Protein AF-A0A1I0Y3T6-F1 (afdb_monomer_lite)

Structure (mmCIF, N/CA/C/O backbone):
data_AF-A0A1I0Y3T6-F1
#
_entry.id   AF-A0A1I0Y3T6-F1
#
loop_
_atom_site.group_PDB
_atom_site.id
_atom_site.type_symbol
_atom_site.label_atom_id
_atom_site.label_alt_id
_atom_site.label_comp_id
_atom_site.label_asym_id
_atom_site.label_entity_id
_atom_site.label_seq_id
_atom_site.pdbx_PDB_ins_code
_atom_site.Cartn_x
_atom_site.Cartn_y
_atom_site.Cartn_z
_atom_site.occupancy
_atom_site.B_iso_or_equiv
_atom_site.auth_seq_id
_atom_site.auth_comp_id
_atom_site.auth_asym_id
_atom_site.auth_atom_id
_atom_site.pdbx_PDB_model_num
ATOM 1 N N . MET A 1 1 ? 13.231 -21.071 -11.792 1.00 42.59 1 MET A N 1
ATOM 2 C CA . MET A 1 1 ? 13.487 -20.580 -10.415 1.00 42.59 1 MET A CA 1
ATOM 3 C C . MET A 1 1 ? 13.542 -19.046 -10.389 1.00 42.59 1 MET A C 1
ATOM 5 O O . MET A 1 1 ? 14.465 -18.462 -9.847 1.00 42.59 1 MET A O 1
ATOM 9 N N . THR A 1 2 ? 12.560 -18.378 -10.997 1.00 44.44 2 THR A N 1
ATOM 10 C CA . THR A 1 2 ? 12.489 -16.902 -11.101 1.00 44.44 2 THR A CA 1
ATOM 11 C C . THR A 1 2 ? 11.145 -16.366 -10.605 1.00 44.44 2 THR A C 1
ATOM 13 O O . THR A 1 2 ? 11.083 -15.255 -10.089 1.00 44.44 2 THR A O 1
ATOM 16 N N . THR A 1 3 ? 10.092 -17.187 -10.646 1.00 49.50 3 THR A N 1
ATOM 17 C CA . THR A 1 3 ? 8.728 -16.819 -10.246 1.00 49.50 3 THR A CA 1
ATOM 18 C C . THR A 1 3 ? 8.621 -16.475 -8.754 1.00 49.50 3 THR A C 1
ATOM 20 O O . THR A 1 3 ? 8.152 -15.393 -8.424 1.00 49.50 3 THR A O 1
ATOM 23 N N . TYR A 1 4 ? 9.173 -17.297 -7.852 1.00 50.91 4 TYR A N 1
ATOM 24 C CA . TYR A 1 4 ? 9.087 -17.076 -6.394 1.00 50.91 4 TYR A CA 1
ATOM 25 C C . TYR A 1 4 ? 9.707 -15.754 -5.909 1.00 50.91 4 TYR A C 1
ATOM 27 O O . TYR A 1 4 ? 9.179 -15.115 -5.001 1.00 50.91 4 TYR A O 1
ATOM 35 N N . LEU A 1 5 ? 10.816 -15.318 -6.518 1.00 52.03 5 LEU A N 1
ATOM 36 C CA . LEU A 1 5 ? 11.474 -14.065 -6.134 1.00 52.03 5 LEU A CA 1
ATOM 37 C C . LEU A 1 5 ? 10.664 -12.838 -6.588 1.00 52.03 5 LEU A C 1
ATOM 39 O O . LEU A 1 5 ? 10.707 -11.798 -5.934 1.00 52.03 5 LEU A O 1
ATOM 43 N N . SER A 1 6 ? 9.930 -12.961 -7.701 1.00 58.94 6 SER A N 1
ATOM 44 C CA . SER A 1 6 ? 9.029 -11.915 -8.196 1.00 58.94 6 SER A CA 1
ATOM 45 C C . SER A 1 6 ? 7.794 -11.773 -7.299 1.00 58.94 6 SER A C 1
ATOM 47 O O . SER A 1 6 ? 7.433 -10.656 -6.933 1.00 58.94 6 SER A O 1
ATOM 49 N N . THR A 1 7 ? 7.231 -12.896 -6.839 1.00 63.62 7 THR A N 1
ATOM 50 C CA . THR A 1 7 ? 6.055 -12.938 -5.960 1.00 63.62 7 THR A CA 1
ATOM 51 C C . THR A 1 7 ? 6.346 -12.296 -4.605 1.00 63.62 7 THR A C 1
ATOM 53 O O . THR A 1 7 ? 5.651 -11.368 -4.204 1.00 63.62 7 THR A O 1
ATOM 56 N N . PHE A 1 8 ? 7.450 -12.673 -3.950 1.00 74.50 8 PHE A N 1
ATOM 57 C CA . PHE A 1 8 ? 7.806 -12.132 -2.630 1.00 74.50 8 PHE A CA 1
ATOM 58 C C . PHE A 1 8 ? 7.989 -10.608 -2.628 1.00 74.50 8 PHE A C 1
ATOM 60 O O . PHE A 1 8 ? 7.660 -9.898 -1.674 1.00 74.50 8 PHE A O 1
ATOM 67 N N . LYS A 1 9 ? 8.551 -10.071 -3.710 1.00 72.12 9 LYS A N 1
ATOM 68 C CA . LYS A 1 9 ? 8.749 -8.631 -3.815 1.00 72.12 9 LYS A CA 1
ATOM 69 C C . LYS A 1 9 ? 7.431 -7.891 -4.083 1.00 72.12 9 LYS A C 1
ATOM 71 O O . LYS A 1 9 ? 7.276 -6.791 -3.563 1.00 72.12 9 LYS A O 1
ATOM 76 N N . VAL A 1 10 ? 6.498 -8.477 -4.839 1.00 79.25 10 VAL A N 1
ATOM 77 C CA . VAL A 1 10 ? 5.145 -7.924 -5.038 1.00 79.25 10 VAL A CA 1
ATOM 78 C C . VAL A 1 10 ? 4.378 -7.903 -3.716 1.00 79.25 10 VAL A C 1
ATOM 80 O O . VAL A 1 10 ? 3.885 -6.852 -3.314 1.00 79.25 10 VAL A O 1
ATOM 83 N N . GLU A 1 11 ? 4.406 -8.992 -2.946 1.00 81.94 11 GLU A N 1
ATOM 84 C CA . GLU A 1 11 ? 3.815 -9.049 -1.597 1.00 81.94 11 GLU A CA 1
ATOM 85 C C . GLU A 1 11 ? 4.351 -7.939 -0.675 1.00 81.94 11 GLU A C 1
ATOM 87 O O . GLU A 1 11 ? 3.607 -7.319 0.093 1.00 81.94 11 GLU A O 1
ATOM 92 N N . LYS A 1 12 ? 5.649 -7.622 -0.781 1.00 84.81 12 LYS A N 1
ATOM 93 C CA . LYS A 1 12 ? 6.272 -6.523 -0.031 1.00 84.81 12 LYS A CA 1
ATOM 94 C C . LYS A 1 12 ? 5.749 -5.146 -0.457 1.00 84.81 12 LYS A C 1
ATOM 96 O O . LYS A 1 12 ? 5.660 -4.260 0.397 1.00 84.81 12 LYS A O 1
ATOM 101 N N . VAL A 1 13 ? 5.415 -4.946 -1.733 1.00 86.06 13 VAL A N 1
ATOM 102 C CA . VAL A 1 13 ? 4.781 -3.711 -2.228 1.00 86.06 13 VAL A CA 1
ATOM 103 C C . VAL A 1 13 ? 3.373 -3.585 -1.650 1.00 86.06 13 VAL A C 1
ATOM 105 O O . VAL A 1 13 ? 3.085 -2.570 -1.016 1.00 86.06 13 VAL A O 1
ATOM 108 N N . TYR A 1 14 ? 2.553 -4.636 -1.744 1.00 86.75 14 TYR A N 1
ATOM 109 C CA . TYR A 1 14 ? 1.190 -4.658 -1.200 1.00 86.75 14 TYR A CA 1
ATOM 110 C C . TYR A 1 14 ? 1.144 -4.376 0.298 1.00 86.75 14 TYR A C 1
ATOM 112 O O . TYR A 1 14 ? 0.386 -3.518 0.749 1.00 86.75 14 TYR A O 1
ATOM 120 N N . LYS A 1 15 ? 2.014 -5.027 1.079 1.00 88.88 15 LYS A N 1
ATOM 121 C CA . LYS A 1 15 ? 2.100 -4.786 2.523 1.00 88.88 15 LYS A CA 1
ATOM 122 C C . LYS A 1 15 ? 2.423 -3.325 2.839 1.00 88.88 15 LYS A C 1
ATOM 124 O O . LYS A 1 15 ? 1.825 -2.744 3.739 1.00 88.88 15 LYS A O 1
ATOM 129 N N . ARG A 1 16 ? 3.375 -2.720 2.120 1.00 90.19 16 ARG A N 1
ATOM 130 C CA . ARG A 1 16 ? 3.758 -1.315 2.341 1.00 90.19 16 ARG A CA 1
ATOM 131 C C . ARG A 1 16 ? 2.639 -0.367 1.939 1.00 90.19 16 ARG A C 1
ATOM 133 O O . ARG A 1 16 ? 2.371 0.571 2.680 1.00 90.19 16 ARG A O 1
ATOM 140 N N . LEU A 1 17 ? 1.997 -0.618 0.803 1.00 89.50 17 LEU A N 1
ATOM 141 C CA . LEU A 1 17 ? 0.884 0.186 0.321 1.00 89.50 17 LEU A CA 1
ATOM 142 C C . LEU A 1 17 ? -0.287 0.155 1.310 1.00 89.50 17 LEU A C 1
ATOM 144 O O . LEU A 1 17 ? -0.754 1.212 1.722 1.00 89.50 17 LEU A O 1
ATOM 148 N N . MET A 1 18 ? -0.680 -1.034 1.775 1.00 92.44 18 MET A N 1
ATOM 149 C CA . MET A 1 18 ? -1.716 -1.211 2.797 1.00 92.44 18 MET A CA 1
ATOM 150 C C . MET A 1 18 ? -1.385 -0.453 4.082 1.00 92.44 18 MET A C 1
ATOM 152 O O . MET A 1 18 ? -2.192 0.340 4.545 1.00 92.44 18 MET A O 1
ATOM 156 N N . LEU A 1 19 ? -0.177 -0.619 4.629 1.00 91.19 19 LEU A N 1
ATOM 157 C CA . LEU A 1 19 ? 0.217 0.071 5.863 1.00 91.19 19 LEU A CA 1
ATOM 158 C C . LEU A 1 19 ? 0.206 1.602 5.739 1.00 91.19 19 LEU A C 1
ATOM 160 O O . LEU A 1 19 ? 0.014 2.281 6.739 1.00 91.19 19 LEU A O 1
ATOM 164 N N . ASN A 1 20 ? 0.429 2.146 4.539 1.00 91.00 20 ASN A N 1
ATOM 165 C CA . ASN A 1 20 ? 0.421 3.594 4.306 1.00 91.00 20 ASN A CA 1
ATOM 166 C C . ASN A 1 20 ? -0.967 4.150 3.974 1.00 91.00 20 ASN A C 1
ATOM 168 O O . ASN A 1 20 ? -1.156 5.360 4.025 1.00 91.00 20 ASN A O 1
ATOM 172 N N . THR A 1 21 ? -1.914 3.292 3.603 1.00 90.69 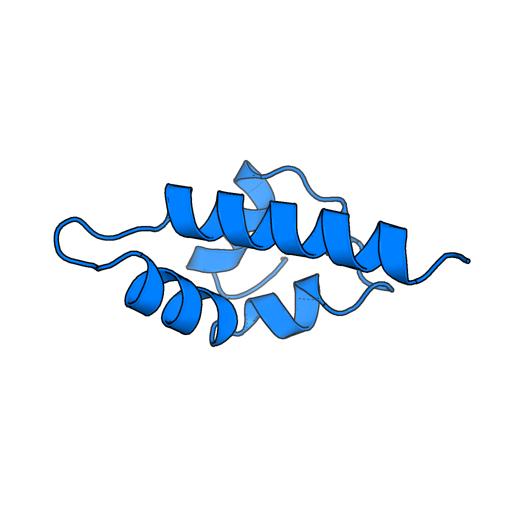21 THR A N 1
ATOM 173 C CA . THR A 1 21 ? -3.267 3.692 3.192 1.00 90.69 21 THR A CA 1
ATOM 174 C C . THR A 1 21 ? -4.333 3.256 4.193 1.00 90.69 21 THR A C 1
ATOM 176 O O . THR A 1 21 ? -5.505 3.543 3.961 1.00 90.69 21 THR A O 1
ATOM 179 N N . LEU A 1 22 ? -3.933 2.584 5.281 1.00 93.19 22 LEU A N 1
ATOM 180 C CA . LEU A 1 22 ? -4.808 2.076 6.334 1.00 93.19 22 LEU A CA 1
ATOM 181 C C . LEU A 1 22 ? -5.603 3.217 6.972 1.00 93.19 22 LEU A C 1
ATOM 183 O O . LEU A 1 22 ? -5.035 4.231 7.383 1.00 93.19 22 LEU A O 1
ATOM 187 N N . GLU A 1 23 ? -6.914 3.039 7.067 1.00 90.69 23 GLU A N 1
ATOM 188 C CA . GLU A 1 23 ? -7.790 4.035 7.678 1.00 90.69 23 GLU A CA 1
ATOM 189 C C . GLU A 1 23 ? -7.872 3.864 9.211 1.00 90.69 23 GLU A C 1
ATOM 191 O O . GLU A 1 23 ? -7.683 2.757 9.719 1.00 90.69 23 GLU A O 1
ATOM 196 N N . PRO A 1 24 ? -8.184 4.926 9.987 1.00 87.75 24 PRO A N 1
ATOM 197 C CA . PRO A 1 24 ? -8.152 4.890 11.457 1.00 87.75 24 PRO A CA 1
ATOM 198 C C . PRO A 1 24 ? -9.047 3.834 12.129 1.00 87.75 24 PRO A C 1
ATOM 200 O O . PRO A 1 24 ? -8.806 3.492 13.281 1.00 87.75 24 PRO A O 1
ATOM 203 N N . ASN A 1 25 ? -10.065 3.330 11.424 1.00 90.19 25 ASN A N 1
ATOM 204 C CA . ASN A 1 25 ? -11.013 2.318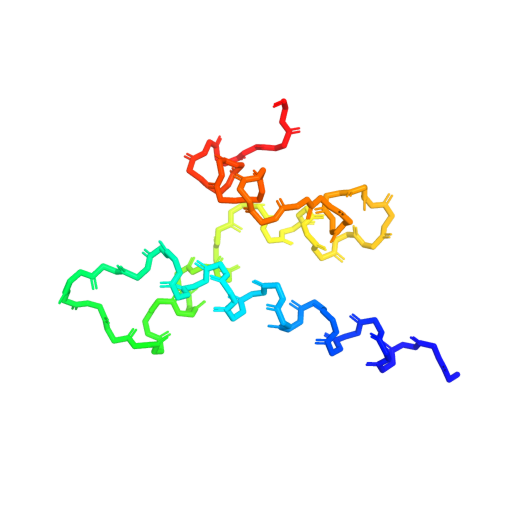 11.907 1.00 90.19 25 ASN A CA 1
ATOM 205 C C . ASN A 1 25 ? -11.034 1.068 11.011 1.00 90.19 25 ASN A C 1
ATOM 207 O O . ASN A 1 25 ? -12.025 0.341 10.982 1.00 90.19 25 ASN A O 1
ATOM 211 N N . GLU A 1 26 ? -9.977 0.847 10.230 1.00 92.06 26 GLU A N 1
ATOM 212 C CA . GLU A 1 26 ? -9.884 -0.272 9.300 1.00 92.06 26 GLU A CA 1
ATOM 213 C C . GLU A 1 26 ? -8.970 -1.365 9.860 1.00 92.06 26 GLU A C 1
ATOM 215 O O . GLU A 1 26 ? -7.802 -1.132 10.177 1.00 92.06 26 GLU A O 1
ATOM 220 N N . ASP A 1 27 ? -9.493 -2.590 9.954 1.00 92.44 27 ASP A N 1
ATOM 221 C CA . ASP A 1 27 ? -8.670 -3.748 10.298 1.00 92.44 27 ASP A CA 1
ATOM 222 C C . ASP A 1 27 ? -7.680 -4.065 9.178 1.00 92.44 27 ASP A C 1
ATOM 224 O O . ASP A 1 27 ? -7.987 -3.934 7.994 1.00 92.44 27 ASP A O 1
ATOM 228 N N . TYR A 1 28 ? -6.525 -4.627 9.533 1.00 88.81 28 TYR A N 1
ATOM 229 C CA . TYR A 1 28 ? -5.506 -5.020 8.555 1.00 88.81 28 TYR A CA 1
ATOM 230 C C . TYR A 1 28 ? -6.038 -5.927 7.435 1.00 88.81 28 TYR A C 1
ATOM 232 O O . TYR A 1 28 ? -5.637 -5.777 6.284 1.00 88.81 28 TYR A O 1
ATOM 240 N N . ILE A 1 29 ? -6.945 -6.858 7.750 1.00 89.25 29 ILE A N 1
ATOM 241 C CA . ILE A 1 29 ? -7.548 -7.745 6.744 1.00 89.25 29 ILE A CA 1
ATOM 242 C C . ILE A 1 29 ? -8.456 -6.953 5.797 1.00 89.25 29 ILE A C 1
ATOM 244 O O . ILE A 1 29 ? -8.383 -7.143 4.584 1.00 89.25 29 ILE A O 1
ATOM 248 N N . HIS A 1 30 ? -9.259 -6.030 6.332 1.00 90.81 30 HIS A N 1
ATOM 249 C CA . HIS A 1 30 ? -10.115 -5.154 5.534 1.00 90.81 30 HIS A CA 1
ATOM 250 C C . HIS A 1 30 ? -9.285 -4.234 4.628 1.00 90.81 30 HIS A C 1
ATOM 252 O O . HIS A 1 30 ? -9.548 -4.174 3.426 1.00 90.81 30 HIS A O 1
ATOM 258 N N . GLY A 1 31 ? -8.214 -3.635 5.157 1.00 90.69 31 GLY A N 1
ATOM 259 C CA . GLY A 1 31 ? -7.277 -2.823 4.380 1.00 90.69 31 GLY A CA 1
ATOM 260 C C . GLY A 1 31 ? -6.593 -3.606 3.268 1.00 90.69 31 GLY A C 1
ATOM 261 O O . GLY A 1 31 ? -6.491 -3.123 2.141 1.00 90.69 31 GLY A O 1
ATOM 262 N N . LEU A 1 32 ? -6.177 -4.846 3.539 1.00 89.44 32 LEU A N 1
ATOM 263 C CA . LEU A 1 32 ? -5.573 -5.704 2.523 1.00 89.44 32 LEU A CA 1
ATOM 264 C C . LEU A 1 32 ? -6.556 -6.002 1.387 1.00 89.44 32 LEU A C 1
ATOM 266 O O . LEU A 1 32 ? -6.201 -5.844 0.221 1.00 89.44 32 LEU A O 1
ATOM 270 N N . ILE A 1 33 ? -7.790 -6.393 1.722 1.00 90.00 33 ILE A N 1
ATOM 271 C CA . ILE A 1 33 ? -8.845 -6.674 0.742 1.00 90.00 33 ILE A CA 1
ATOM 272 C C . ILE A 1 33 ? -9.148 -5.422 -0.087 1.00 90.00 33 ILE A C 1
ATOM 274 O O . ILE A 1 33 ? -9.226 -5.511 -1.313 1.00 90.00 33 ILE A O 1
ATOM 278 N N . ARG A 1 34 ? -9.283 -4.249 0.541 1.00 91.50 34 ARG A N 1
ATOM 279 C CA . ARG A 1 34 ? -9.533 -2.984 -0.162 1.00 91.50 34 ARG A CA 1
ATOM 280 C C . ARG A 1 34 ? -8.404 -2.639 -1.124 1.00 91.50 34 ARG A C 1
ATOM 282 O O . ARG A 1 34 ? -8.674 -2.289 -2.271 1.00 91.50 34 ARG A O 1
ATOM 289 N N . VAL A 1 35 ? -7.152 -2.742 -0.675 1.00 89.88 35 VAL A N 1
ATOM 290 C CA 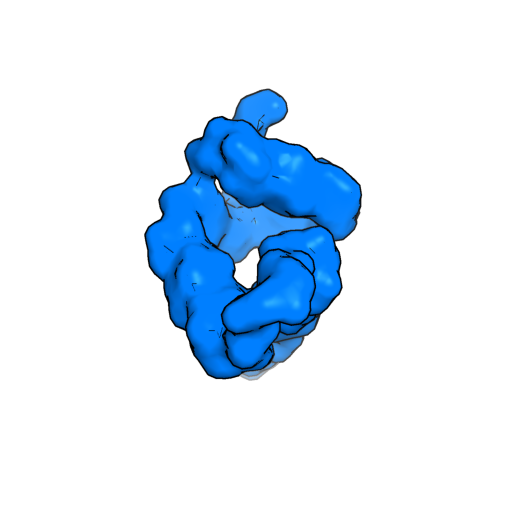. VAL A 1 35 ? -5.991 -2.466 -1.525 1.00 89.88 35 VAL A CA 1
ATOM 291 C C . VAL A 1 35 ? -5.943 -3.441 -2.691 1.00 89.88 35 VAL A C 1
ATOM 293 O O . VAL A 1 35 ? -5.880 -2.969 -3.815 1.00 89.88 35 VAL A O 1
ATOM 296 N N . TYR A 1 36 ? -6.071 -4.753 -2.469 1.00 86.81 36 TYR A N 1
ATOM 297 C CA . TYR A 1 36 ? -6.082 -5.746 -3.554 1.00 86.81 36 TYR A CA 1
ATOM 298 C C . TYR A 1 36 ? -7.186 -5.505 -4.589 1.00 86.81 36 TYR A C 1
ATOM 300 O O . TYR A 1 36 ? -6.960 -5.711 -5.776 1.00 86.81 36 TYR A O 1
ATOM 308 N N . ASN A 1 37 ? -8.357 -5.025 -4.165 1.00 88.50 37 ASN A N 1
ATOM 309 C CA . ASN A 1 37 ? -9.462 -4.715 -5.074 1.00 88.50 37 ASN A CA 1
ATOM 310 C C . ASN A 1 37 ? -9.333 -3.350 -5.781 1.00 88.50 37 ASN A C 1
ATOM 312 O O . ASN A 1 37 ? -10.208 -2.980 -6.567 1.00 88.50 37 ASN A O 1
ATOM 316 N N . ALA A 1 38 ? -8.271 -2.579 -5.534 1.00 87.81 38 ALA A N 1
ATOM 317 C CA . ALA A 1 38 ? -8.045 -1.323 -6.239 1.00 87.81 38 ALA A CA 1
ATOM 318 C C . ALA A 1 38 ? -7.615 -1.558 -7.695 1.00 87.81 38 ALA A C 1
ATOM 320 O O . ALA A 1 38 ? -6.846 -2.464 -8.010 1.00 87.81 38 ALA A O 1
ATOM 321 N N . LYS A 1 39 ? -8.038 -0.662 -8.598 1.00 84.75 39 LYS A N 1
ATOM 322 C CA . LYS A 1 39 ? -7.701 -0.733 -10.034 1.00 84.75 39 LYS A CA 1
ATOM 323 C C . LYS A 1 39 ? -6.200 -0.786 -10.316 1.00 84.75 39 LYS A C 1
ATOM 325 O O . LYS A 1 39 ? -5.798 -1.337 -11.336 1.00 84.75 39 LYS A O 1
ATOM 330 N N . ILE A 1 40 ? -5.381 -0.215 -9.433 1.00 84.50 40 ILE A N 1
ATOM 331 C CA . ILE A 1 40 ? -3.933 -0.156 -9.635 1.00 84.50 40 ILE A CA 1
ATOM 332 C C . ILE A 1 40 ? -3.251 -1.516 -9.480 1.00 84.50 40 ILE A C 1
ATOM 334 O O . ILE A 1 40 ? -2.142 -1.683 -9.974 1.00 84.50 40 ILE A O 1
ATOM 338 N N . CYS A 1 41 ? -3.895 -2.478 -8.816 1.00 81.81 41 CYS A N 1
ATOM 339 C CA . CYS A 1 41 ? -3.344 -3.811 -8.574 1.00 81.81 41 CYS A CA 1
ATOM 340 C C . CYS A 1 41 ? -3.139 -4.564 -9.877 1.00 81.81 41 CYS A C 1
ATOM 342 O O . CYS A 1 41 ? -2.080 -5.133 -10.085 1.00 81.81 41 CYS A O 1
ATOM 344 N N . ASN A 1 42 ? -4.067 -4.415 -10.824 1.00 80.25 42 ASN A N 1
ATOM 345 C CA . ASN A 1 42 ? -3.909 -4.947 -12.178 1.00 80.25 42 ASN A CA 1
ATOM 346 C C . ASN A 1 42 ? -2.677 -4.375 -12.905 1.00 80.25 42 ASN A C 1
ATOM 348 O O . ASN A 1 42 ? -2.146 -5.023 -13.797 1.00 80.25 42 ASN A O 1
ATOM 352 N N . ILE A 1 43 ? -2.233 -3.164 -12.541 1.00 80.75 43 ILE A N 1
ATOM 353 C CA . ILE A 1 43 ? -1.044 -2.518 -13.115 1.00 80.75 43 ILE A CA 1
ATOM 354 C C . ILE A 1 43 ? 0.218 -2.975 -12.369 1.00 80.75 43 ILE A C 1
ATOM 356 O O . ILE A 1 43 ? 1.229 -3.260 -13.000 1.00 80.75 43 ILE A O 1
ATOM 360 N N . ILE A 1 44 ? 0.167 -3.079 -11.036 1.00 79.88 44 ILE A N 1
ATOM 361 C CA . ILE A 1 44 ? 1.282 -3.580 -10.209 1.00 79.88 44 ILE A CA 1
ATOM 362 C C . ILE A 1 44 ? 1.578 -5.058 -10.502 1.00 79.88 44 ILE A C 1
ATOM 364 O O . ILE A 1 44 ? 2.744 -5.448 -10.529 1.00 79.88 44 ILE A O 1
ATOM 368 N N . ASP A 1 45 ? 0.538 -5.867 -10.708 1.00 77.12 45 ASP A N 1
ATOM 369 C CA . ASP A 1 45 ? 0.640 -7.304 -10.977 1.00 77.12 45 ASP A CA 1
ATOM 370 C C . ASP A 1 45 ? 1.067 -7.599 -12.421 1.00 77.12 45 ASP A C 1
ATOM 372 O O . ASP A 1 45 ? 1.545 -8.698 -12.717 1.00 77.12 45 ASP A O 1
ATOM 376 N N . ASP A 1 46 ? 0.943 -6.622 -13.325 1.00 79.19 46 ASP A N 1
ATOM 377 C CA . ASP A 1 46 ? 1.561 -6.711 -14.640 1.00 79.19 46 ASP A CA 1
ATOM 378 C C . ASP A 1 46 ? 3.072 -6.498 -14.510 1.00 79.19 46 ASP A C 1
ATOM 380 O O . ASP A 1 46 ? 3.577 -5.377 -14.500 1.00 79.19 46 ASP A O 1
ATOM 384 N N . TYR A 1 47 ? 3.804 -7.609 -14.440 1.00 67.31 47 TYR A N 1
ATOM 385 C CA . TYR A 1 47 ? 5.267 -7.637 -14.386 1.00 67.31 47 TYR A CA 1
ATOM 386 C C . TYR A 1 47 ? 5.957 -7.042 -15.626 1.00 67.31 47 TYR A C 1
ATOM 388 O O . TYR A 1 47 ? 7.170 -6.828 -15.588 1.00 67.31 47 TYR A O 1
ATOM 396 N N . ASN A 1 48 ? 5.225 -6.787 -16.717 1.00 67.88 48 ASN A N 1
ATOM 397 C CA . ASN A 1 48 ? 5.744 -6.049 -17.870 1.00 67.88 48 ASN A CA 1
ATOM 398 C C . ASN A 1 48 ? 5.574 -4.533 -17.714 1.00 67.88 48 ASN A C 1
ATOM 400 O O . ASN A 1 48 ? 6.176 -3.772 -18.474 1.00 67.88 48 ASN A O 1
ATOM 404 N N . SER A 1 49 ? 4.775 -4.082 -16.744 1.00 68.06 49 SER A N 1
ATOM 405 C CA . SER A 1 49 ? 4.627 -2.672 -16.424 1.00 68.06 49 SER A CA 1
ATOM 406 C C . SER A 1 49 ? 5.797 -2.201 -15.551 1.00 68.06 49 SER A C 1
ATOM 408 O O . SER A 1 49 ? 6.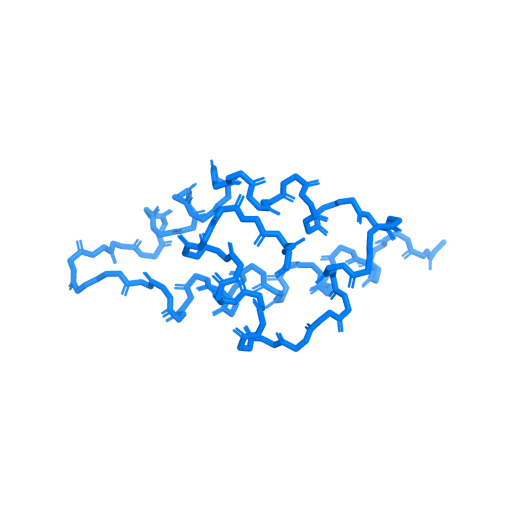288 -2.902 -14.660 1.00 68.06 49 SER A O 1
ATOM 410 N N . SER A 1 50 ? 6.262 -0.972 -15.781 1.00 69.06 50 SER A N 1
ATOM 411 C CA . SER A 1 50 ? 7.292 -0.356 -14.938 1.00 69.06 50 SER A CA 1
ATOM 412 C C . SER A 1 50 ? 6.781 -0.009 -13.535 1.00 69.06 50 SER A C 1
ATOM 414 O O . SER A 1 50 ? 7.590 0.261 -12.650 1.00 69.06 50 SER A O 1
ATOM 416 N N . ALA A 1 51 ? 5.463 -0.057 -13.303 1.00 73.94 51 ALA A N 1
ATOM 417 C CA . ALA A 1 51 ? 4.814 0.381 -12.067 1.00 73.94 51 ALA A CA 1
ATOM 418 C C . ALA A 1 51 ? 5.304 -0.379 -10.830 1.00 73.94 51 ALA A C 1
ATOM 420 O O . ALA A 1 51 ? 5.421 0.185 -9.744 1.00 73.94 51 ALA A O 1
ATOM 421 N N . TYR A 1 52 ? 5.639 -1.654 -11.002 1.00 69.50 52 TYR A N 1
ATOM 422 C CA . TYR A 1 52 ? 6.202 -2.484 -9.946 1.00 69.50 52 TYR A CA 1
ATOM 423 C C . TYR A 1 52 ? 7.583 -1.994 -9.453 1.00 69.50 52 TYR A C 1
ATOM 425 O O . TYR A 1 52 ? 7.937 -2.186 -8.286 1.00 69.50 52 TYR A O 1
ATOM 433 N N . TYR A 1 53 ? 8.365 -1.350 -10.324 1.00 79.25 53 TYR A N 1
ATOM 434 C CA . TYR A 1 53 ? 9.699 -0.832 -10.004 1.00 79.25 53 TYR A CA 1
ATOM 435 C C . TYR A 1 53 ? 9.676 0.596 -9.444 1.00 79.25 53 TYR A C 1
ATOM 437 O O . TYR A 1 53 ? 10.715 1.095 -9.005 1.00 79.25 53 TYR A O 1
ATOM 445 N N . GLU A 1 54 ? 8.512 1.246 -9.434 1.00 83.62 54 GLU A N 1
ATOM 446 C CA . GLU A 1 54 ? 8.362 2.613 -8.952 1.00 83.62 54 GLU A CA 1
ATOM 447 C C . GLU A 1 54 ? 8.594 2.721 -7.432 1.00 83.62 54 GLU A C 1
ATOM 449 O O . GLU A 1 54 ? 8.319 1.796 -6.655 1.00 83.62 54 GLU A O 1
ATOM 454 N N . PRO A 1 55 ? 9.094 3.869 -6.949 1.00 87.06 55 PRO A N 1
ATOM 455 C CA . PRO A 1 55 ? 9.251 4.094 -5.527 1.00 87.06 55 PRO A CA 1
ATOM 456 C C . PRO A 1 55 ? 7.883 4.219 -4.835 1.00 87.06 55 PRO A C 1
ATOM 458 O O . PRO A 1 55 ? 6.887 4.656 -5.411 1.00 87.06 55 PRO A O 1
ATOM 461 N N . LEU A 1 56 ? 7.840 3.875 -3.543 1.00 84.69 56 LEU A N 1
ATOM 462 C CA . LEU A 1 56 ? 6.598 3.819 -2.758 1.00 84.69 56 LEU A CA 1
ATOM 463 C C . LEU A 1 56 ? 5.740 5.104 -2.812 1.00 84.69 56 LEU A C 1
ATOM 465 O O . LEU A 1 56 ? 4.528 4.962 -2.949 1.00 84.69 56 LEU A O 1
ATOM 469 N N . PRO A 1 57 ? 6.293 6.334 -2.738 1.00 86.75 57 PRO A N 1
ATOM 470 C CA . PRO A 1 57 ? 5.485 7.550 -2.852 1.00 86.75 57 PRO A CA 1
ATOM 471 C C . PRO A 1 57 ? 4.745 7.659 -4.191 1.00 86.75 57 PRO A C 1
ATOM 473 O O . PRO A 1 57 ? 3.594 8.090 -4.214 1.00 86.75 57 PRO A O 1
ATOM 476 N N . THR A 1 58 ? 5.370 7.220 -5.290 1.00 89.00 58 THR A N 1
ATOM 477 C CA . THR A 1 58 ? 4.730 7.156 -6.611 1.00 89.00 58 THR A CA 1
ATOM 478 C C . THR A 1 58 ? 3.583 6.157 -6.588 1.00 89.00 58 THR A C 1
ATOM 480 O O . THR A 1 58 ? 2.475 6.499 -6.980 1.00 89.00 58 THR A O 1
ATOM 483 N N . ILE A 1 59 ? 3.807 4.958 -6.041 1.00 88.06 59 ILE A N 1
ATOM 484 C CA . ILE A 1 59 ? 2.777 3.914 -5.943 1.00 88.06 59 ILE A CA 1
ATOM 485 C C . ILE A 1 59 ? 1.578 4.384 -5.101 1.00 88.06 59 ILE A C 1
ATOM 487 O O . ILE A 1 59 ? 0.435 4.168 -5.493 1.00 88.06 59 ILE A O 1
ATOM 491 N N . ILE A 1 60 ? 1.815 5.064 -3.974 1.00 89.94 60 ILE A N 1
ATOM 492 C CA . ILE A 1 60 ? 0.748 5.622 -3.126 1.00 89.94 60 ILE A CA 1
ATOM 493 C C . ILE A 1 60 ? -0.037 6.702 -3.878 1.00 89.94 60 ILE A C 1
ATOM 495 O O . ILE A 1 60 ? -1.266 6.717 -3.849 1.00 89.94 60 ILE A O 1
ATOM 499 N N . ARG A 1 61 ? 0.654 7.604 -4.582 1.00 90.25 61 ARG A N 1
ATOM 500 C CA . ARG A 1 61 ? -0.002 8.632 -5.397 1.00 90.25 61 ARG A CA 1
ATOM 501 C C . ARG A 1 61 ? -0.870 7.996 -6.483 1.00 90.25 61 ARG A C 1
ATOM 503 O O . ARG A 1 61 ? -2.025 8.384 -6.642 1.00 90.25 61 ARG A O 1
ATOM 510 N N . SER A 1 62 ? -0.340 6.998 -7.181 1.00 88.31 62 SER A N 1
ATOM 511 C CA . SER A 1 62 ? -1.073 6.253 -8.203 1.00 88.31 62 SER A CA 1
ATOM 512 C C . SER A 1 62 ? -2.275 5.514 -7.622 1.00 88.31 62 SER A C 1
ATOM 514 O O . SER A 1 62 ? -3.327 5.493 -8.253 1.00 88.31 62 SER A O 1
ATOM 516 N N . TYR A 1 63 ? -2.156 4.969 -6.404 1.00 89.88 63 TYR A N 1
ATOM 517 C CA . TYR A 1 63 ? -3.260 4.339 -5.675 1.00 89.88 63 TYR A CA 1
ATOM 518 C C . TYR A 1 63 ? -4.436 5.302 -5.484 1.00 89.88 63 TYR A C 1
ATOM 520 O O . TYR A 1 63 ? -5.552 4.984 -5.894 1.00 89.88 63 TYR A O 1
ATOM 528 N N . TYR A 1 64 ? -4.187 6.506 -4.962 1.00 88.56 64 TYR A N 1
ATOM 529 C CA . TYR A 1 64 ? -5.237 7.518 -4.799 1.00 88.56 64 TYR A CA 1
ATOM 530 C C . TYR A 1 64 ? -5.773 8.048 -6.136 1.00 88.56 64 TYR A C 1
ATOM 532 O O . TYR A 1 64 ? -6.964 8.328 -6.256 1.00 88.56 64 TYR A O 1
ATOM 540 N N . ASN A 1 65 ? -4.925 8.124 -7.164 1.00 88.38 65 ASN A N 1
ATOM 541 C CA . ASN A 1 65 ? -5.311 8.575 -8.504 1.00 88.38 65 ASN A CA 1
ATOM 542 C C . ASN A 1 65 ? -5.943 7.475 -9.374 1.00 88.38 65 ASN A C 1
ATOM 544 O O . ASN A 1 65 ? -6.339 7.749 -10.508 1.00 88.38 65 ASN A O 1
ATOM 548 N N . SER A 1 66 ? -5.999 6.228 -8.890 1.00 83.88 66 SER A N 1
ATOM 549 C CA . SER A 1 66 ? -6.424 5.045 -9.655 1.00 83.88 66 SER A CA 1
ATOM 550 C C . SER A 1 66 ? -5.733 4.879 -11.024 1.00 83.88 66 SER A C 1
ATOM 552 O O . SER A 1 66 ? -6.285 4.235 -11.917 1.00 83.88 66 SER A O 1
ATOM 554 N N . SER A 1 67 ? -4.548 5.467 -11.215 1.00 80.44 67 SER A N 1
ATOM 555 C CA . SER A 1 67 ? -3.794 5.461 -12.475 1.00 80.44 67 SER A CA 1
ATOM 556 C C . SER A 1 67 ? -2.304 5.705 -12.232 1.00 80.44 67 SER A C 1
ATOM 558 O O . SER A 1 67 ? -1.934 6.442 -11.320 1.00 80.44 67 SER A O 1
ATOM 560 N N . PHE A 1 68 ? -1.458 5.086 -13.057 1.00 73.50 68 PHE A N 1
ATOM 561 C CA . PHE A 1 68 ? -0.040 5.426 -13.191 1.00 73.50 68 PHE A CA 1
ATOM 562 C C . PHE A 1 68 ? 0.095 6.333 -14.418 1.00 73.50 68 PHE A C 1
ATOM 564 O O . PHE A 1 68 ? 0.225 5.834 -15.532 1.00 73.50 68 PHE A O 1
ATOM 571 N N . ASN A 1 69 ? -0.043 7.644 -14.215 1.00 63.72 69 ASN A N 1
ATOM 572 C CA . ASN A 1 69 ? 0.053 8.679 -15.250 1.00 63.72 69 ASN A CA 1
ATOM 573 C C . ASN A 1 69 ? 0.973 9.809 -14.779 1.00 63.72 69 ASN A C 1
ATOM 575 O O . ASN A 1 69 ? 0.958 10.103 -13.557 1.00 63.72 69 ASN A O 1
#

Foldseek 3Di:
DVVVVLVVLLVVLLLLLLVVPPDPPADSVRSSVVQCPQLCVVQCVPPVHCLVVDDNVQVNVCRVVSHND

pLDDT: mean 81.02, std 12.33, range [42.59, 93.19]

Organism: NCBI:txid84698

Sequence (69 aa):
MTTYLSTFKVEKVYKRLMLNTLEPNEDYIHGLIRVYNAKICNIIDDYNSSAYYEPLPTIIRSYYNSSFN
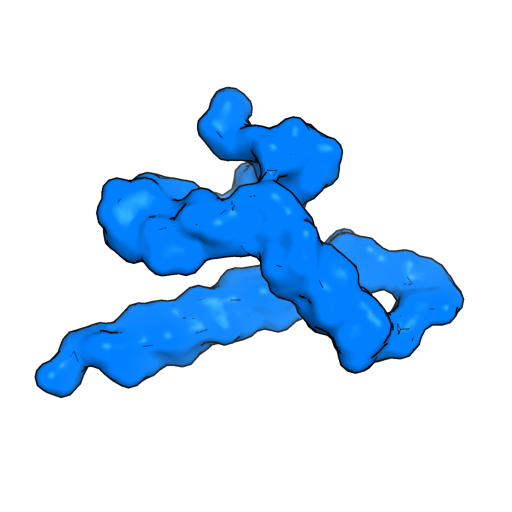
S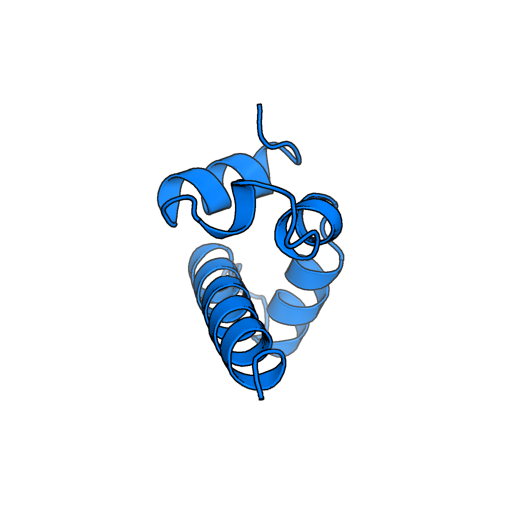econdary structure (DSSP, 8-state):
--HHHHHHHHHHHHHHHHHHH--TT--HHHHHHHHHTSTTHHHHS-TTSGGGGS-HHHHHHHHHHTS--

Radius of gyration: 11.92 Å; chains: 1; bounding box: 24×29×30 Å